Protein AF-A0A948YIP6-F1 (afdb_monomer)

Solvent-accessible surface area (backbone atoms only — not comparable to full-atom values): 5430 Å² total; per-residue (Å²): 142,80,77,93,79,86,89,81,67,94,61,73,88,58,51,73,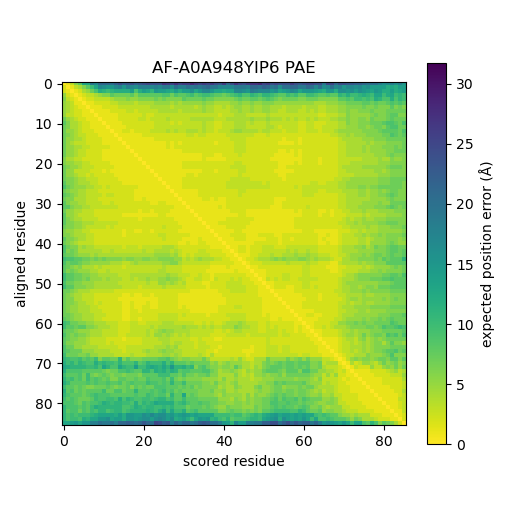64,58,51,48,54,50,32,63,76,67,69,55,89,74,69,72,57,32,60,60,4,27,62,31,88,68,58,76,96,45,39,38,68,69,46,87,50,30,40,88,76,48,68,72,87,86,48,67,59,61,68,22,36,47,57,75,59,50,55,54,52,50,53,40,45,78,73,62,77,105

Radius of gyration: 15.42 Å; Cα contacts (8 Å, |Δi|>4): 73; chains: 1; bounding box: 37×25×35 Å

Secondary structure (DSSP, 8-state):
---------TTTT--HHHHHHHHHHTT----GGGTTT--S---GGGB----SS-GGGS-TTTS-GGGGB-HHHHHHHHHHHHTT--

Sequence (86 aa):
NNPDHTRIHPILHFKERDIWDTIHKNNIPFCSLYYIGYRSLGAKGSTFKNSDIPAWEQDLENTSERAGRSQGKEEIMEQLRSLGYM

Mean predicted aligned error: 4.53 Å

Foldseek 3Di:
DDDDDDDDDPCPVPQPLNVVVVCVVVVPDDDPVQQQAFQDDDDPVFFAGDDRGGNNPDPRPPDDSCPRGNVVVVVVVVVCVVVPVD

pLDDT: mean 92.55, std 7.64, range [54.59, 98.62]

Structure (mmCIF, N/CA/C/O backbone):
data_AF-A0A948YIP6-F1
#
_entry.id   AF-A0A948YIP6-F1
#
loop_
_atom_site.group_PDB
_atom_site.id
_atom_site.type_symbol
_atom_site.label_atom_id
_atom_site.label_alt_id
_atom_site.label_comp_id
_atom_site.label_asym_id
_atom_site.label_entity_id
_atom_site.label_seq_id
_atom_site.pdbx_PDB_ins_code
_atom_site.Cartn_x
_atom_site.Cartn_y
_atom_site.Cartn_z
_atom_site.occupancy
_atom_site.B_iso_or_equiv
_atom_site.auth_seq_id
_atom_site.auth_comp_id
_atom_site.auth_asym_id
_atom_site.auth_ato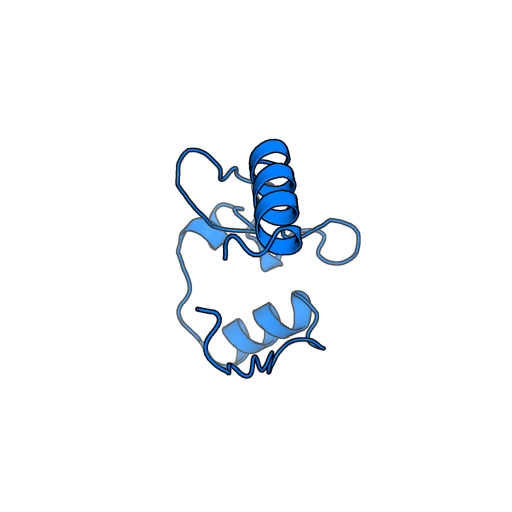m_id
_atom_site.pdbx_PDB_model_num
ATOM 1 N N . ASN A 1 1 ? 24.828 -9.936 -21.208 1.00 54.59 1 ASN A N 1
ATOM 2 C CA . ASN A 1 1 ? 24.024 -10.999 -20.571 1.00 54.59 1 ASN A CA 1
ATOM 3 C C . ASN A 1 1 ? 22.743 -10.404 -20.018 1.00 54.59 1 ASN A C 1
ATOM 5 O O . ASN A 1 1 ? 22.750 -9.943 -18.890 1.00 54.59 1 ASN A O 1
ATOM 9 N N . ASN A 1 2 ? 21.682 -10.368 -20.824 1.00 69.75 2 ASN A N 1
ATOM 10 C CA . ASN A 1 2 ? 20.327 -10.021 -20.393 1.00 69.75 2 ASN A CA 1
ATOM 11 C C . ASN A 1 2 ? 19.440 -11.201 -20.816 1.00 69.75 2 ASN A C 1
ATOM 13 O O . ASN A 1 2 ? 19.077 -11.261 -21.990 1.00 69.75 2 ASN A O 1
ATOM 17 N N . PRO A 1 3 ? 19.259 -12.221 -19.960 1.00 84.56 3 PRO A N 1
ATOM 18 C CA . PRO A 1 3 ? 18.477 -13.392 -20.330 1.00 84.56 3 PRO A CA 1
ATOM 19 C C . PRO A 1 3 ? 17.028 -12.984 -20.611 1.00 84.56 3 PRO A C 1
ATOM 21 O O . PRO A 1 3 ? 16.497 -12.080 -19.960 1.00 84.56 3 PRO A O 1
ATOM 24 N N . ASP A 1 4 ? 16.393 -13.664 -21.565 1.00 90.12 4 ASP A N 1
ATOM 25 C CA . ASP A 1 4 ? 14.979 -13.444 -21.852 1.00 90.12 4 ASP A CA 1
ATOM 26 C C . ASP A 1 4 ? 14.158 -13.668 -20.581 1.00 90.12 4 ASP A C 1
ATOM 28 O O . ASP A 1 4 ? 14.252 -14.708 -19.924 1.00 90.12 4 ASP A O 1
ATOM 32 N N . HIS A 1 5 ? 13.357 -12.668 -20.224 1.00 85.81 5 HIS A N 1
ATOM 33 C CA . HIS A 1 5 ? 12.477 -12.738 -19.072 1.00 85.81 5 HIS A CA 1
ATOM 34 C C . HIS A 1 5 ? 11.132 -12.089 -19.394 1.00 85.81 5 HIS A C 1
ATOM 36 O O . HIS A 1 5 ? 11.040 -11.085 -20.099 1.00 85.81 5 HIS A O 1
ATOM 42 N N . THR A 1 6 ? 10.064 -12.663 -18.848 1.00 92.56 6 THR A N 1
ATOM 43 C CA . THR A 1 6 ? 8.705 -12.129 -18.958 1.00 92.56 6 THR A CA 1
ATOM 44 C C . THR A 1 6 ? 8.216 -11.746 -17.570 1.00 92.56 6 THR A C 1
ATOM 46 O O . THR A 1 6 ? 8.256 -12.559 -16.649 1.00 92.56 6 THR A O 1
ATOM 49 N N . ARG A 1 7 ? 7.748 -10.502 -17.410 1.00 91.50 7 ARG A N 1
ATOM 50 C CA . ARG A 1 7 ? 7.122 -10.022 -16.170 1.00 91.50 7 ARG A CA 1
ATOM 51 C C . ARG A 1 7 ? 5.616 -9.956 -16.346 1.00 91.50 7 ARG A C 1
ATOM 53 O O . ARG A 1 7 ? 5.130 -9.362 -17.304 1.00 91.50 7 ARG A O 1
ATOM 60 N N . ILE A 1 8 ? 4.893 -10.530 -15.394 1.00 94.50 8 ILE A N 1
ATOM 61 C CA . ILE A 1 8 ? 3.435 -10.467 -15.315 1.00 94.50 8 ILE A CA 1
ATOM 62 C C . ILE A 1 8 ? 3.090 -9.770 -14.002 1.00 94.50 8 ILE A C 1
ATOM 64 O O . ILE A 1 8 ? 3.668 -10.092 -12.966 1.00 94.50 8 ILE A O 1
ATOM 68 N N . HIS A 1 9 ? 2.151 -8.828 -14.047 1.00 96.00 9 HIS A N 1
ATOM 69 C CA . HIS A 1 9 ? 1.668 -8.088 -12.881 1.00 96.00 9 HIS A CA 1
ATOM 70 C C . HIS A 1 9 ? 0.173 -8.398 -12.677 1.00 96.00 9 HIS A C 1
ATOM 72 O O . HIS A 1 9 ? -0.670 -7.650 -13.170 1.00 96.00 9 HIS A O 1
ATOM 78 N N . PRO A 1 10 ? -0.188 -9.501 -11.988 1.00 96.38 10 PRO A N 1
ATOM 79 C CA . PRO A 1 10 ? -1.571 -9.993 -11.932 1.00 96.38 10 PRO A CA 1
ATOM 80 C C . PRO A 1 10 ? -2.564 -9.021 -11.289 1.00 96.38 10 PRO A C 1
ATOM 82 O O . PRO A 1 10 ? -3.754 -9.069 -11.577 1.00 96.38 10 PRO A O 1
ATOM 85 N N . ILE A 1 11 ? -2.065 -8.139 -10.423 1.00 95.75 11 ILE A N 1
ATOM 86 C CA . ILE A 1 11 ? -2.862 -7.172 -9.664 1.00 95.75 11 ILE A CA 1
ATOM 87 C C . ILE A 1 11 ? -2.670 -5.732 -10.158 1.00 95.75 11 ILE A C 1
ATOM 89 O O . ILE A 1 11 ? -2.994 -4.795 -9.443 1.00 95.75 11 ILE A O 1
ATOM 93 N N . LEU A 1 12 ? -2.138 -5.529 -11.371 1.00 95.56 12 LEU A N 1
ATOM 94 C CA . LEU A 1 12 ? -1.821 -4.189 -11.890 1.00 95.56 12 LEU A CA 1
ATOM 95 C C . LEU A 1 12 ? -3.030 -3.240 -11.919 1.00 95.56 12 LEU A C 1
ATOM 97 O O . LEU A 1 12 ? -2.873 -2.036 -11.761 1.00 95.56 12 LEU A O 1
ATOM 101 N N . HIS A 1 13 ? -4.226 -3.784 -12.138 1.00 95.94 13 HIS A N 1
ATOM 102 C CA . HIS A 1 13 ? -5.467 -3.010 -12.226 1.00 95.94 13 HIS A CA 1
ATOM 103 C C . HIS A 1 13 ? -6.170 -2.812 -10.880 1.00 95.94 13 HIS A C 1
ATOM 105 O O . HIS A 1 13 ? -7.198 -2.143 -10.833 1.00 95.94 13 HIS A O 1
ATOM 111 N N . PHE A 1 14 ? -5.652 -3.409 -9.806 1.00 96.25 14 PHE A N 1
ATOM 112 C CA . PHE A 1 14 ? -6.254 -3.320 -8.484 1.00 96.25 14 PHE A CA 1
ATOM 113 C C . PHE A 1 14 ? -5.870 -1.978 -7.869 1.00 96.25 14 PHE A C 1
ATOM 115 O O . PHE A 1 14 ? -4.702 -1.580 -7.891 1.00 96.25 14 PHE A O 1
ATOM 122 N N . LYS A 1 15 ? -6.845 -1.294 -7.280 1.00 96.12 15 LYS A N 1
ATOM 123 C CA . LYS A 1 15 ? -6.577 -0.194 -6.360 1.00 96.12 15 LYS A CA 1
ATOM 124 C C . LYS A 1 15 ? -6.124 -0.756 -5.019 1.00 96.12 15 LYS A C 1
ATOM 126 O O . LYS A 1 15 ? -6.432 -1.891 -4.663 1.00 96.12 15 LYS A O 1
ATOM 131 N N . GLU A 1 16 ? -5.462 0.072 -4.217 1.00 96.88 16 GLU A N 1
ATOM 132 C CA . GLU A 1 16 ? -5.078 -0.317 -2.856 1.00 96.88 16 GLU A CA 1
ATOM 133 C C . GLU A 1 16 ? -6.293 -0.724 -2.006 1.00 96.88 16 GLU A C 1
ATOM 135 O O . GLU A 1 16 ? -6.222 -1.675 -1.230 1.00 96.88 16 GLU A O 1
ATOM 140 N N . ARG A 1 17 ? -7.438 -0.063 -2.213 1.00 97.25 17 ARG A N 1
ATOM 141 C CA . ARG A 1 17 ? -8.703 -0.430 -1.570 1.00 97.25 17 ARG A CA 1
ATOM 142 C C . ARG A 1 17 ? -9.137 -1.860 -1.900 1.00 97.25 17 ARG A C 1
ATOM 144 O O . ARG A 1 17 ? -9.470 -2.605 -0.986 1.00 97.25 17 ARG A O 1
ATOM 151 N N . ASP A 1 18 ? -9.036 -2.271 -3.166 1.00 97.81 18 ASP A N 1
ATOM 152 C CA . ASP A 1 18 ? -9.391 -3.632 -3.596 1.00 97.81 18 ASP A CA 1
ATOM 153 C C . ASP A 1 18 ? -8.516 -4.689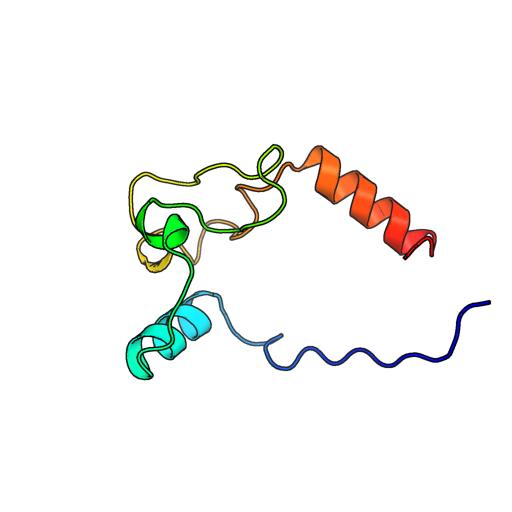 -2.899 1.00 97.81 18 ASP A C 1
ATOM 155 O O . ASP A 1 18 ? -8.983 -5.784 -2.568 1.00 97.81 18 ASP A O 1
ATOM 159 N N . ILE A 1 19 ? -7.243 -4.359 -2.648 1.00 97.56 19 ILE A N 1
ATOM 160 C CA . ILE A 1 19 ? -6.304 -5.224 -1.925 1.00 97.56 19 ILE A CA 1
ATOM 161 C C . ILE A 1 19 ? -6.738 -5.393 -0.467 1.00 97.56 19 ILE A C 1
ATOM 163 O O . ILE A 1 19 ? -6.867 -6.529 -0.007 1.00 97.56 19 ILE A O 1
ATOM 167 N N . TRP A 1 20 ? -7.005 -4.296 0.249 1.00 98.12 20 TRP A N 1
ATOM 168 C CA . TRP A 1 20 ? -7.433 -4.358 1.651 1.00 98.12 20 TRP A CA 1
ATOM 169 C C . TRP A 1 20 ? -8.788 -5.049 1.820 1.00 98.12 20 TRP A C 1
ATOM 171 O O . TRP A 1 20 ? -8.915 -5.934 2.670 1.00 98.12 20 TRP A O 1
ATOM 181 N N . ASP A 1 21 ? -9.761 -4.744 0.961 1.00 98.19 21 ASP A N 1
ATOM 182 C CA . ASP A 1 21 ? -11.069 -5.404 0.966 1.00 98.19 21 ASP A CA 1
ATOM 183 C C . ASP A 1 21 ? -10.923 -6.919 0.757 1.00 98.19 21 ASP A C 1
ATOM 185 O O . ASP A 1 21 ? -11.552 -7.719 1.456 1.00 98.19 21 ASP A O 1
ATOM 189 N N . THR A 1 22 ? -10.040 -7.338 -0.157 1.00 98.25 22 THR A N 1
ATOM 190 C CA . THR A 1 22 ? -9.751 -8.758 -0.412 1.00 98.25 22 THR A CA 1
ATOM 191 C C . THR A 1 22 ? -9.085 -9.430 0.787 1.00 98.25 22 THR A C 1
ATOM 193 O O . THR A 1 22 ? -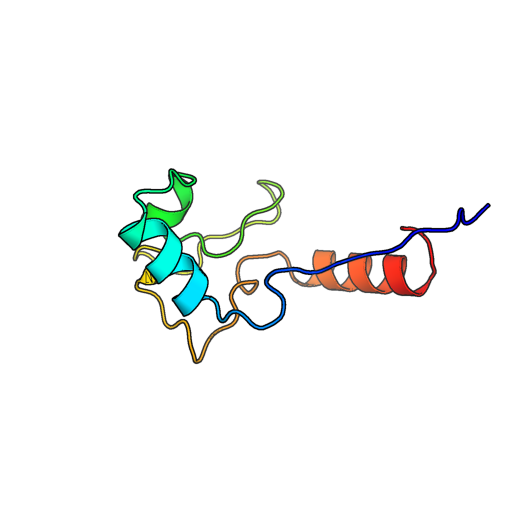9.478 -10.542 1.154 1.00 98.25 22 THR A O 1
ATOM 196 N N . ILE A 1 23 ? -8.099 -8.771 1.404 1.00 98.44 23 ILE A N 1
ATOM 197 C CA . ILE A 1 23 ? -7.394 -9.267 2.591 1.00 98.44 23 ILE A CA 1
ATOM 198 C C . ILE A 1 23 ? -8.383 -9.508 3.732 1.00 98.44 23 ILE A C 1
ATOM 200 O O . ILE A 1 23 ? -8.415 -10.609 4.285 1.00 98.44 23 ILE A O 1
ATOM 204 N N . HIS A 1 24 ? -9.229 -8.524 4.046 1.00 98.31 24 HIS A N 1
ATOM 205 C CA . HIS A 1 24 ? -10.202 -8.637 5.129 1.00 98.31 24 HIS A CA 1
ATOM 206 C C . HIS A 1 24 ? -11.289 -9.667 4.822 1.00 98.31 24 HIS A C 1
ATOM 208 O O . HIS A 1 24 ? -11.563 -10.529 5.655 1.00 98.31 24 HIS A O 1
ATOM 214 N N . LYS A 1 25 ? -11.860 -9.646 3.610 1.00 98.62 25 LYS A N 1
ATOM 215 C CA . LYS A 1 25 ? -12.915 -10.587 3.204 1.00 98.62 25 LYS A CA 1
ATOM 216 C C . LYS A 1 25 ? -12.472 -12.048 3.296 1.00 98.62 25 LYS A C 1
ATOM 218 O O . LYS A 1 25 ? -13.281 -12.908 3.632 1.00 98.62 25 LYS A O 1
ATOM 223 N N . ASN A 1 26 ? -11.207 -12.330 2.988 1.00 98.56 26 ASN A N 1
ATOM 224 C CA . ASN A 1 26 ? -10.666 -13.689 2.976 1.00 98.56 26 ASN A CA 1
ATOM 225 C C . ASN A 1 26 ? -9.834 -14.025 4.223 1.00 98.56 26 ASN A C 1
ATOM 227 O O . ASN A 1 26 ? -9.240 -15.099 4.273 1.00 98.56 26 ASN A O 1
ATOM 231 N N . ASN A 1 27 ? -9.794 -13.140 5.226 1.00 98.12 27 ASN A N 1
ATOM 232 C CA . ASN A 1 27 ? -8.988 -13.297 6.441 1.00 98.12 27 ASN A CA 1
ATOM 233 C C . ASN A 1 27 ? -7.512 -13.627 6.144 1.00 98.12 27 ASN A C 1
ATOM 235 O O . ASN A 1 27 ? -6.909 -14.492 6.782 1.00 98.12 27 ASN A O 1
ATOM 239 N N . ILE A 1 28 ? -6.932 -12.958 5.144 1.00 98.38 28 ILE A N 1
ATOM 240 C CA . ILE A 1 28 ? -5.536 -13.169 4.756 1.00 98.38 28 ILE A CA 1
ATOM 241 C C . ILE A 1 28 ? -4.638 -12.553 5.840 1.00 98.38 28 ILE A C 1
ATOM 243 O O . ILE A 1 28 ? -4.817 -11.381 6.173 1.00 98.38 28 ILE A O 1
ATOM 247 N N . PRO A 1 29 ? -3.663 -13.289 6.399 1.00 98.38 29 PRO A N 1
ATOM 248 C CA . PRO A 1 29 ? -2.734 -12.721 7.366 1.00 98.38 29 PRO A CA 1
ATOM 249 C C . PRO A 1 29 ? -1.811 -11.693 6.699 1.00 98.38 29 PRO A C 1
ATOM 251 O O . PRO A 1 29 ? -1.303 -11.911 5.599 1.00 98.38 29 PRO A O 1
ATOM 254 N N . PHE A 1 30 ? -1.547 -10.586 7.391 1.00 98.12 30 PHE A N 1
ATOM 255 C CA . PHE A 1 30 ? -0.661 -9.518 6.925 1.00 98.12 30 PHE A CA 1
ATOM 256 C C . PHE A 1 30 ? 0.255 -9.011 8.048 1.00 98.12 30 PHE A C 1
ATOM 258 O O . PHE A 1 30 ? 0.100 -9.359 9.219 1.00 98.12 30 PHE A O 1
ATOM 265 N N . CYS A 1 31 ? 1.260 -8.209 7.688 1.00 98.06 31 CYS A N 1
ATOM 266 C CA . CYS A 1 31 ? 2.266 -7.718 8.630 1.00 98.06 31 CYS A CA 1
ATOM 267 C C . CYS A 1 31 ? 1.655 -6.800 9.702 1.00 98.06 31 CYS A C 1
ATOM 269 O O . CYS A 1 31 ? 0.912 -5.871 9.390 1.00 98.06 31 CYS A O 1
ATOM 271 N N . SER A 1 32 ? 2.046 -6.983 10.965 1.00 98.19 32 SER A N 1
ATOM 272 C CA . SER A 1 32 ? 1.521 -6.188 12.082 1.00 98.19 32 SER A CA 1
ATOM 273 C C . SER A 1 32 ? 1.815 -4.685 11.976 1.00 98.19 32 SER A C 1
ATOM 275 O O . SER A 1 32 ? 1.095 -3.874 12.553 1.00 98.19 32 SER A O 1
ATOM 277 N N . LEU A 1 33 ? 2.832 -4.291 11.202 1.00 98.19 33 LEU A N 1
ATOM 278 C CA . LEU A 1 33 ? 3.184 -2.887 10.985 1.00 98.19 33 LEU A CA 1
ATOM 279 C C . LEU A 1 33 ? 2.063 -2.080 10.310 1.00 98.19 33 LEU A C 1
ATOM 281 O O . LEU A 1 33 ? 1.957 -0.878 10.549 1.00 98.19 33 LEU A O 1
ATOM 285 N N . TYR A 1 34 ? 1.197 -2.730 9.527 1.00 98.19 34 TYR A N 1
ATOM 286 C CA . TYR A 1 34 ? 0.063 -2.065 8.886 1.00 98.19 34 TYR A CA 1
ATOM 287 C C . TYR A 1 34 ? -0.990 -1.584 9.896 1.00 98.19 34 TYR A C 1
ATOM 289 O O . TYR A 1 34 ? -1.611 -0.551 9.668 1.00 98.19 34 TYR A O 1
ATOM 297 N N . TYR A 1 35 ? -1.139 -2.252 11.049 1.00 98.25 35 TYR A N 1
ATOM 298 C CA . TYR A 1 35 ? -2.019 -1.776 12.130 1.00 98.25 35 TYR A CA 1
ATOM 299 C C . TYR A 1 35 ? -1.534 -0.463 12.734 1.00 98.25 35 TYR A C 1
ATOM 301 O O . TYR A 1 35 ? -2.333 0.365 13.153 1.00 98.25 35 TYR A O 1
ATOM 309 N N . ILE A 1 36 ? -0.218 -0.271 12.783 1.00 97.81 36 ILE A N 1
ATOM 310 C CA . ILE A 1 36 ? 0.398 0.922 13.365 1.00 97.81 36 ILE A CA 1
ATOM 311 C C . ILE A 1 36 ? 0.754 1.948 12.288 1.00 97.81 36 ILE A C 1
ATOM 313 O O . ILE A 1 36 ? 1.675 2.732 12.484 1.00 97.81 36 ILE A O 1
ATOM 317 N N . GLY A 1 37 ? 0.051 1.921 11.155 1.00 97.12 37 GLY A N 1
ATOM 318 C CA . GLY A 1 37 ? 0.009 2.996 10.168 1.00 97.12 37 GLY A CA 1
ATOM 319 C C . GLY A 1 37 ? 1.197 3.128 9.220 1.00 97.12 37 GLY A C 1
ATOM 320 O O . GLY A 1 37 ? 1.339 4.147 8.535 1.00 97.12 37 GLY A O 1
ATOM 321 N N . TYR A 1 38 ? 2.033 2.095 9.117 1.00 97.88 38 TYR A N 1
ATOM 322 C CA . TYR A 1 38 ? 2.858 1.929 7.920 1.00 97.88 38 TYR A CA 1
ATOM 323 C C . TYR A 1 38 ? 1.964 1.556 6.747 1.00 97.88 38 TYR A C 1
ATOM 325 O O . TYR A 1 38 ? 1.117 0.686 6.907 1.00 97.88 38 TYR A O 1
ATOM 333 N N . ARG A 1 39 ? 2.172 2.172 5.581 1.00 96.50 39 ARG A N 1
ATOM 334 C CA . ARG A 1 39 ? 1.374 1.884 4.382 1.00 96.50 39 ARG A CA 1
ATOM 335 C C . ARG A 1 39 ? 2.157 1.161 3.287 1.00 96.50 39 ARG A C 1
ATOM 337 O O . ARG A 1 39 ? 1.616 0.253 2.675 1.00 96.50 39 ARG A O 1
ATOM 344 N N . SER A 1 40 ? 3.456 1.453 3.160 1.00 96.50 40 SER A N 1
ATOM 345 C CA . SER A 1 40 ? 4.381 0.766 2.247 1.00 96.50 40 SER A CA 1
ATOM 346 C C . SER A 1 40 ? 5.635 0.301 2.965 1.00 96.50 40 SER A C 1
ATOM 348 O O . SER A 1 40 ? 6.289 1.095 3.641 1.00 96.50 40 SER A O 1
ATOM 350 N N . LEU A 1 41 ? 6.001 -0.974 2.817 1.00 95.75 41 LEU A N 1
ATOM 351 C CA . LEU A 1 41 ? 7.116 -1.581 3.546 1.00 95.75 41 LEU A CA 1
ATOM 352 C C . LEU A 1 41 ? 8.322 -1.855 2.643 1.00 95.75 41 LEU A C 1
ATOM 354 O O . LEU A 1 41 ? 8.204 -2.337 1.521 1.00 95.75 41 LEU A O 1
ATOM 358 N N . GLY A 1 42 ? 9.516 -1.587 3.166 1.00 92.56 42 GLY A N 1
ATOM 359 C CA . GLY A 1 42 ? 10.779 -2.039 2.587 1.00 92.56 42 GLY A CA 1
ATOM 360 C C . GLY A 1 42 ? 11.844 -2.173 3.670 1.00 92.56 42 GLY A C 1
ATOM 361 O O . GLY A 1 42 ? 11.566 -2.627 4.776 1.00 92.56 42 GLY A O 1
ATOM 362 N N . ALA A 1 43 ? 13.084 -1.767 3.387 1.00 92.69 43 ALA A N 1
ATOM 363 C CA . ALA A 1 43 ? 14.149 -1.849 4.387 1.00 92.69 43 ALA A CA 1
ATOM 364 C C . ALA A 1 43 ? 13.882 -0.905 5.576 1.00 92.69 43 ALA A C 1
ATOM 366 O O . ALA A 1 43 ? 13.497 0.252 5.367 1.00 92.69 43 ALA 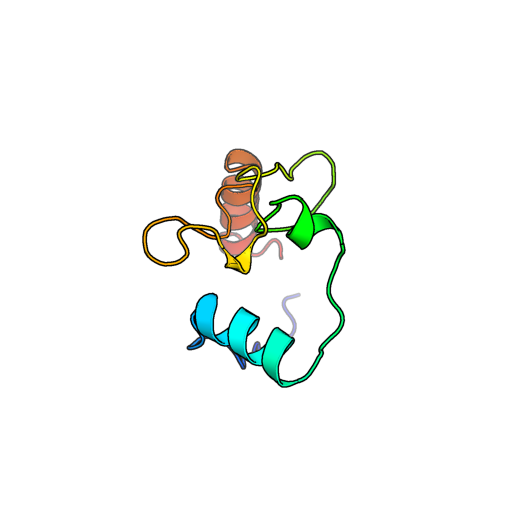A O 1
ATOM 367 N N . LYS A 1 44 ? 14.162 -1.377 6.800 1.00 92.06 44 LYS A N 1
ATOM 368 C CA . LYS A 1 44 ? 13.896 -0.686 8.079 1.00 92.06 44 LYS A CA 1
ATOM 369 C C . LYS A 1 44 ? 14.369 0.773 8.108 1.00 92.06 44 LYS A C 1
ATOM 371 O O . LYS A 1 44 ? 13.611 1.642 8.501 1.00 92.06 44 LYS A O 1
ATOM 376 N N . GLY A 1 45 ? 15.591 1.057 7.651 1.00 91.38 45 GLY A N 1
ATOM 377 C CA . GLY A 1 45 ? 16.152 2.420 7.647 1.00 91.38 45 GLY A CA 1
ATOM 378 C C . GLY A 1 45 ? 15.617 3.348 6.548 1.00 91.38 45 GLY A C 1
ATOM 379 O O . GLY A 1 45 ? 16.094 4.464 6.410 1.00 91.38 45 GLY A O 1
ATOM 380 N N . SER A 1 46 ? 14.677 2.881 5.723 1.00 91.12 46 SER A N 1
ATOM 381 C CA . SER A 1 46 ? 14.144 3.621 4.567 1.00 91.12 46 SER A CA 1
ATOM 382 C C . SER A 1 46 ? 12.623 3.505 4.444 1.00 91.12 46 SER A C 1
ATOM 384 O O . SER A 1 46 ? 12.081 3.593 3.340 1.00 91.12 46 SER A O 1
ATOM 386 N N . THR A 1 47 ? 11.965 3.204 5.560 1.00 94.94 47 THR A N 1
ATOM 387 C CA . THR A 1 47 ? 10.528 2.968 5.655 1.00 94.94 47 THR A CA 1
ATOM 388 C C . THR A 1 47 ? 10.016 3.716 6.873 1.00 94.94 47 THR A C 1
ATOM 390 O O . THR A 1 47 ? 10.519 3.505 7.975 1.00 94.94 47 THR A O 1
ATOM 393 N N . PHE A 1 48 ? 9.026 4.571 6.669 1.00 94.62 48 PHE A N 1
ATOM 394 C CA . PHE A 1 48 ? 8.473 5.448 7.687 1.00 94.62 48 PHE A CA 1
ATOM 395 C C . PHE A 1 48 ? 6.959 5.268 7.768 1.00 94.62 48 PHE A C 1
ATOM 397 O O . PHE A 1 48 ? 6.305 4.906 6.790 1.00 94.62 48 PHE A O 1
ATOM 404 N N . LYS A 1 49 ? 6.422 5.502 8.964 1.00 94.94 49 LYS A N 1
ATOM 405 C CA . LYS A 1 49 ? 4.987 5.481 9.240 1.00 94.94 49 LYS A CA 1
ATOM 406 C C . LYS A 1 49 ? 4.313 6.667 8.542 1.00 94.94 49 LYS A C 1
ATOM 408 O O . LYS A 1 49 ? 4.854 7.770 8.557 1.00 94.94 49 LYS A O 1
ATOM 413 N N . ASN A 1 50 ? 3.146 6.435 7.946 1.00 93.75 50 ASN A N 1
ATOM 414 C CA . ASN A 1 50 ? 2.410 7.444 7.179 1.00 93.75 50 ASN A CA 1
ATOM 415 C C . ASN A 1 50 ? 1.385 8.206 8.025 1.00 93.75 50 ASN A C 1
ATOM 417 O O . ASN A 1 50 ? 1.113 9.372 7.761 1.00 93.75 50 ASN A O 1
ATOM 421 N N . SER A 1 51 ? 0.800 7.542 9.018 1.00 95.69 51 SER A N 1
ATOM 422 C CA . SER A 1 51 ? -0.253 8.078 9.885 1.00 95.69 51 SER A CA 1
ATOM 423 C C . SER A 1 51 ? -0.355 7.235 11.151 1.00 95.69 51 SER A C 1
ATOM 425 O O . SER A 1 51 ? 0.167 6.128 11.161 1.00 95.69 51 SER A O 1
ATOM 427 N N . ASP A 1 52 ? -1.035 7.708 12.197 1.00 96.69 52 ASP A N 1
ATOM 428 C CA . ASP A 1 52 ? -1.281 6.958 13.436 1.00 96.69 52 ASP A CA 1
ATOM 429 C C . ASP A 1 52 ? -2.423 5.940 13.374 1.00 96.69 52 ASP A C 1
ATOM 431 O O . ASP A 1 52 ? -2.553 5.130 14.291 1.00 96.69 52 ASP A O 1
ATOM 435 N N . ILE A 1 53 ? -3.180 5.924 12.279 1.00 98.25 53 ILE A N 1
ATOM 436 C CA . ILE A 1 53 ? -4.260 4.961 12.037 1.00 98.25 53 ILE A CA 1
ATOM 437 C C . ILE A 1 53 ? -3.800 3.803 11.134 1.00 98.25 53 ILE A C 1
ATOM 439 O O . ILE A 1 53 ? -2.850 3.979 10.355 1.00 98.25 53 ILE A O 1
ATOM 443 N N . PRO A 1 54 ? -4.466 2.633 11.198 1.00 98.19 54 PRO A N 1
ATOM 444 C CA . PRO A 1 54 ? -4.162 1.491 10.343 1.00 98.19 54 PRO A CA 1
ATOM 445 C C . PRO A 1 54 ? -4.147 1.829 8.850 1.00 98.19 54 PRO A C 1
ATOM 447 O O . PRO A 1 54 ? -4.881 2.701 8.395 1.00 98.19 54 PRO A O 1
ATOM 450 N N . ALA A 1 55 ? -3.332 1.111 8.075 1.00 97.81 55 ALA A N 1
ATOM 451 C CA . ALA A 1 55 ? -3.095 1.385 6.657 1.00 97.81 55 ALA A CA 1
ATOM 452 C C . ALA A 1 55 ? -4.384 1.503 5.822 1.00 97.81 55 ALA A C 1
ATOM 454 O O . ALA A 1 55 ? -4.521 2.461 5.068 1.00 97.81 55 ALA A O 1
ATOM 455 N N . TRP A 1 56 ? -5.342 0.587 6.002 1.00 97.81 56 TRP A N 1
ATOM 456 C CA . TRP A 1 56 ? -6.616 0.565 5.265 1.00 97.81 56 TRP A CA 1
ATOM 457 C C . TRP A 1 56 ? -7.596 1.680 5.658 1.00 97.81 56 TRP A C 1
ATOM 459 O O . TRP A 1 56 ? -8.570 1.911 4.944 1.00 97.81 56 TRP A O 1
ATOM 469 N N . GLU A 1 57 ? -7.360 2.370 6.776 1.00 97.94 57 GLU A N 1
ATOM 470 C CA . GLU A 1 57 ? -8.184 3.496 7.244 1.00 97.94 57 GLU A CA 1
ATOM 471 C C . GLU A 1 57 ? -7.626 4.853 6.797 1.00 97.94 57 GLU A C 1
ATOM 473 O O . GLU A 1 57 ? -8.279 5.882 6.967 1.00 97.94 57 GLU A O 1
ATOM 478 N N . GLN A 1 58 ? -6.420 4.875 6.221 1.00 97.12 58 GLN A N 1
ATOM 479 C CA . GLN A 1 58 ? -5.806 6.089 5.685 1.00 97.12 58 GLN A CA 1
ATOM 480 C C . GLN A 1 58 ? -6.526 6.575 4.420 1.00 97.12 58 GLN A C 1
ATOM 482 O O . GLN A 1 58 ? -7.345 5.874 3.823 1.00 97.12 58 GLN A O 1
ATOM 487 N N . ASP A 1 59 ? -6.201 7.792 3.977 1.00 96.62 59 ASP A N 1
ATOM 488 C CA . ASP A 1 59 ? -6.735 8.337 2.729 1.00 96.62 59 ASP A CA 1
ATOM 489 C C . ASP A 1 59 ? -6.124 7.624 1.512 1.00 96.62 59 ASP A C 1
ATOM 491 O O . ASP A 1 59 ? -5.097 8.040 0.964 1.00 96.62 59 ASP A O 1
ATOM 495 N N . LEU A 1 60 ? -6.756 6.521 1.109 1.00 96.38 60 LEU A N 1
ATOM 496 C CA . LEU A 1 60 ? -6.261 5.674 0.027 1.00 96.38 60 LEU A CA 1
ATOM 497 C C . LEU A 1 60 ? -6.376 6.308 -1.363 1.00 96.38 60 LEU A C 1
ATOM 499 O O . LEU A 1 60 ? -5.642 5.918 -2.267 1.00 96.38 60 LEU A O 1
ATOM 503 N N . GLU A 1 61 ? -7.288 7.263 -1.544 1.00 93.19 61 GLU A N 1
ATOM 504 C CA . GLU A 1 61 ? -7.621 7.791 -2.871 1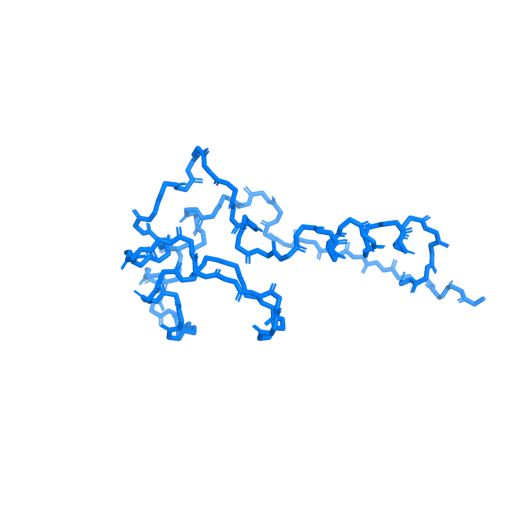.00 93.19 61 GLU A CA 1
ATOM 505 C C . GLU A 1 61 ? -6.825 9.058 -3.199 1.00 93.19 61 GLU A C 1
ATOM 507 O O . GLU A 1 61 ? -6.490 9.278 -4.361 1.00 93.19 61 GLU A O 1
ATOM 512 N N . ASN A 1 62 ? -6.491 9.877 -2.192 1.00 94.19 62 ASN A N 1
ATOM 513 C CA . ASN A 1 62 ? -5.823 11.164 -2.421 1.00 94.19 62 ASN A CA 1
ATOM 514 C C . ASN A 1 62 ? -4.350 11.186 -1.993 1.00 94.19 62 ASN A C 1
ATOM 516 O O . ASN A 1 62 ? -3.672 12.196 -2.182 1.00 94.19 62 ASN A O 1
ATOM 520 N N . THR A 1 63 ? -3.824 10.095 -1.426 1.00 93.44 63 THR A N 1
ATOM 521 C CA . THR A 1 63 ? -2.406 9.999 -1.053 1.00 93.44 63 THR A CA 1
ATOM 522 C C . THR A 1 63 ? -1.761 8.724 -1.589 1.00 93.44 63 THR A C 1
ATOM 524 O O . THR A 1 63 ? -2.405 7.685 -1.728 1.00 93.44 63 THR A O 1
ATOM 527 N N . SER A 1 64 ? -0.466 8.809 -1.904 1.00 92.69 64 SER A N 1
ATOM 528 C CA . SER A 1 64 ? 0.303 7.698 -2.473 1.00 92.69 64 SER A CA 1
ATOM 529 C C . SER A 1 64 ? 0.675 6.660 -1.413 1.00 92.69 64 SER A C 1
ATOM 531 O O . SER A 1 64 ? 1.248 7.008 -0.379 1.00 92.69 64 SER A O 1
ATOM 533 N N . GLU A 1 65 ? 0.441 5.380 -1.715 1.00 93.19 65 GLU A N 1
ATOM 534 C CA . GLU A 1 65 ? 0.848 4.225 -0.897 1.00 93.19 65 GLU A CA 1
ATOM 535 C C . GLU A 1 65 ? 2.330 4.312 -0.494 1.00 93.19 65 GLU A C 1
ATOM 537 O O . GLU A 1 65 ? 2.678 4.220 0.686 1.00 93.19 65 GLU A O 1
ATOM 542 N N . ARG A 1 66 ? 3.210 4.615 -1.461 1.00 93.75 66 ARG A N 1
ATOM 543 C CA . ARG A 1 66 ? 4.676 4.641 -1.296 1.00 93.75 66 ARG A CA 1
ATOM 544 C C . ARG A 1 66 ? 5.225 5.911 -0.652 1.00 93.75 66 ARG A C 1
ATOM 546 O O . ARG A 1 66 ? 6.444 6.059 -0.569 1.00 93.75 66 ARG A O 1
ATOM 553 N N . ALA A 1 67 ? 4.380 6.817 -0.161 1.00 91.56 67 ALA A N 1
ATOM 554 C CA . ALA A 1 67 ? 4.835 8.068 0.452 1.00 91.56 67 ALA A CA 1
ATOM 555 C C . ALA A 1 67 ? 5.739 7.842 1.683 1.00 91.56 67 ALA A C 1
ATOM 557 O O . ALA A 1 67 ? 6.606 8.661 1.972 1.00 91.56 67 ALA A O 1
ATOM 558 N N . GLY A 1 68 ? 5.585 6.704 2.374 1.00 90.81 68 GLY A N 1
ATOM 559 C CA . GLY A 1 68 ? 6.412 6.331 3.530 1.00 90.81 68 GLY A CA 1
ATOM 560 C C . GLY A 1 68 ? 7.789 5.768 3.159 1.00 90.81 68 GLY A C 1
ATOM 561 O O . GLY A 1 68 ? 8.604 5.483 4.039 1.00 90.81 68 GLY A O 1
ATOM 562 N N . ARG A 1 69 ? 8.083 5.576 1.866 1.00 93.00 69 ARG A N 1
ATOM 563 C CA . ARG A 1 69 ? 9.402 5.136 1.400 1.00 93.00 69 ARG A CA 1
ATOM 564 C C . ARG A 1 69 ? 10.335 6.326 1.211 1.00 93.00 69 ARG A C 1
ATOM 566 O O . ARG A 1 69 ? 9.916 7.418 0.842 1.00 93.00 69 ARG A O 1
ATOM 573 N N . SER A 1 70 ? 11.627 6.108 1.459 1.00 89.56 70 SER A N 1
ATOM 574 C CA . SER A 1 70 ? 12.655 7.120 1.182 1.00 89.56 70 SER A CA 1
ATOM 575 C C . SER A 1 70 ? 12.689 7.448 -0.316 1.00 89.56 70 SER A C 1
ATOM 577 O O . SER A 1 70 ? 13.167 6.637 -1.108 1.00 89.56 70 SER A O 1
ATOM 579 N N . GLN A 1 71 ? 12.196 8.635 -0.686 1.00 84.69 71 GLN A N 1
ATOM 580 C CA . GLN A 1 71 ? 12.027 9.041 -2.087 1.00 84.69 71 GLN A CA 1
ATOM 581 C C . GLN A 1 71 ? 13.361 9.120 -2.836 1.00 84.69 71 GLN A C 1
ATOM 583 O O . GLN A 1 71 ? 13.495 8.507 -3.887 1.00 84.69 71 GLN A O 1
ATOM 588 N N . GLY A 1 72 ? 14.401 9.718 -2.239 1.00 82.88 72 GLY A N 1
ATOM 589 C CA . GLY A 1 72 ? 15.724 9.783 -2.876 1.00 82.88 72 GLY A CA 1
ATOM 590 C C . GLY A 1 72 ? 16.330 8.404 -3.173 1.00 82.88 72 GLY A C 1
ATOM 591 O O . GLY A 1 72 ? 17.016 8.223 -4.174 1.00 82.88 72 GLY A O 1
ATOM 592 N N . LYS A 1 73 ? 16.034 7.386 -2.350 1.00 82.12 73 LYS A N 1
ATOM 593 C CA . LYS A 1 73 ? 16.428 6.005 -2.657 1.00 82.12 73 LYS A CA 1
ATOM 594 C C . LYS A 1 73 ? 15.609 5.430 -3.815 1.00 82.12 73 LYS A C 1
ATOM 596 O O . LYS A 1 73 ? 16.170 4.716 -4.639 1.00 82.12 73 LYS A O 1
ATOM 601 N N . GLU A 1 74 ? 14.303 5.681 -3.860 1.00 82.50 74 GLU A N 1
ATOM 602 C CA . GLU A 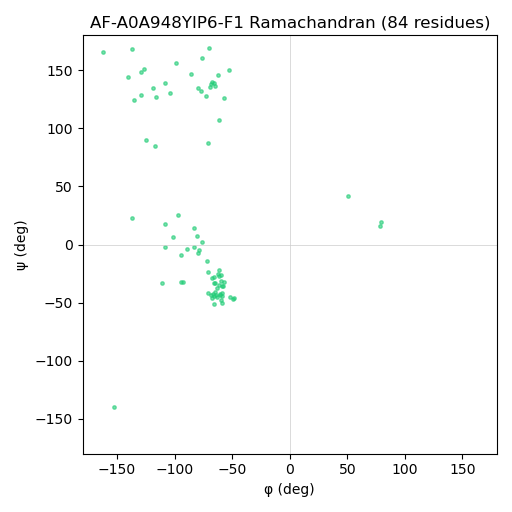1 74 ? 13.444 5.182 -4.940 1.00 82.50 74 GLU A CA 1
ATOM 603 C C . GLU A 1 74 ? 13.818 5.801 -6.294 1.00 82.50 74 GLU A C 1
ATOM 605 O O . GLU A 1 74 ? 13.930 5.056 -7.263 1.00 82.50 74 GLU A O 1
ATOM 610 N N . GLU A 1 75 ? 14.120 7.102 -6.340 1.00 86.88 75 GLU A N 1
ATOM 611 C CA . GLU A 1 75 ? 14.583 7.807 -7.546 1.00 86.88 75 GLU A CA 1
ATOM 612 C C . GLU A 1 75 ? 15.883 7.204 -8.097 1.00 86.88 75 GLU A C 1
ATOM 614 O O . GLU A 1 75 ? 15.972 6.870 -9.280 1.00 86.88 75 GLU A O 1
ATOM 619 N N . ILE A 1 76 ? 16.881 6.978 -7.232 1.00 89.25 76 ILE A N 1
ATOM 620 C CA . ILE A 1 76 ? 18.137 6.319 -7.626 1.00 89.25 76 ILE A CA 1
ATOM 621 C C . ILE A 1 76 ? 17.857 4.904 -8.145 1.00 89.25 76 ILE A C 1
ATOM 623 O O . ILE A 1 76 ? 18.407 4.484 -9.161 1.00 89.25 76 ILE A O 1
ATOM 627 N N . MET A 1 77 ? 16.985 4.151 -7.471 1.00 85.31 77 MET A N 1
ATOM 628 C CA . MET A 1 77 ? 16.635 2.795 -7.899 1.00 85.31 77 MET A CA 1
ATOM 629 C C . MET A 1 77 ? 15.899 2.783 -9.241 1.00 85.31 77 MET A C 1
ATOM 631 O O . MET A 1 77 ? 16.070 1.845 -10.014 1.00 85.31 77 MET A O 1
ATOM 635 N N . GLU A 1 78 ? 15.089 3.795 -9.540 1.00 86.69 78 GLU A N 1
ATOM 636 C CA . GLU A 1 78 ? 14.43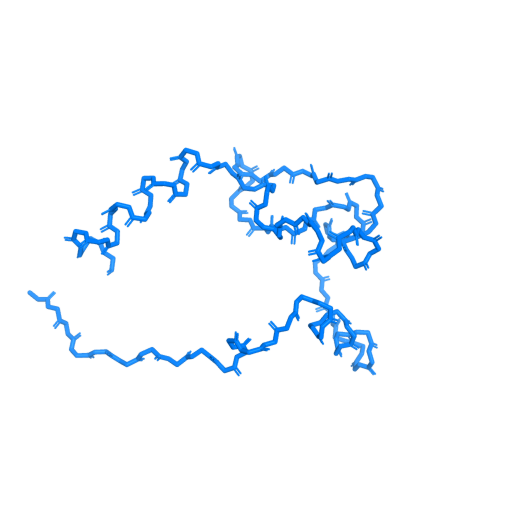5 3.954 -10.838 1.00 86.69 78 GLU A CA 1
ATOM 637 C C . GLU A 1 78 ? 15.443 4.267 -11.951 1.00 86.69 78 GLU A C 1
ATOM 639 O O . GLU A 1 78 ? 15.411 3.614 -12.995 1.00 86.69 78 GLU A O 1
ATOM 644 N N . GLN A 1 79 ? 16.406 5.159 -11.699 1.00 90.88 79 GLN A N 1
ATOM 645 C CA . GLN A 1 79 ? 17.509 5.432 -12.629 1.00 90.88 79 GLN A CA 1
ATOM 646 C C . GLN A 1 79 ? 18.357 4.184 -12.905 1.00 90.88 79 GLN A C 1
ATOM 648 O O . GLN A 1 79 ? 18.697 3.892 -14.048 1.00 90.88 79 GLN A O 1
ATOM 653 N N . LEU A 1 80 ? 18.670 3.395 -11.875 1.00 89.81 80 LEU A N 1
ATOM 654 C CA . LEU A 1 80 ? 19.418 2.150 -12.058 1.00 89.81 80 LEU A CA 1
ATOM 655 C C . LEU A 1 80 ? 18.648 1.138 -12.923 1.00 89.81 80 LEU A C 1
ATOM 657 O O . LEU A 1 80 ? 19.257 0.467 -13.758 1.00 89.81 80 LEU A O 1
ATOM 661 N N . ARG A 1 81 ? 17.317 1.055 -12.774 1.00 85.94 81 ARG A N 1
ATOM 662 C CA . ARG A 1 81 ? 16.468 0.198 -13.624 1.00 85.94 81 ARG A CA 1
ATOM 663 C C . ARG A 1 81 ? 16.443 0.670 -15.073 1.00 85.94 81 ARG A C 1
ATOM 665 O O . ARG A 1 81 ? 16.534 -0.168 -15.964 1.00 85.94 81 ARG A O 1
ATOM 672 N N . SER A 1 82 ? 16.335 1.976 -15.326 1.00 86.25 82 SER A N 1
ATOM 673 C CA . SER A 1 82 ? 16.315 2.504 -16.701 1.00 86.25 82 SER A CA 1
ATOM 674 C C . SER A 1 82 ? 17.644 2.292 -17.433 1.00 86.25 82 SER A C 1
ATOM 676 O O . SER A 1 82 ? 17.655 2.109 -18.647 1.00 86.25 82 SER A O 1
ATOM 678 N N . LEU A 1 83 ? 18.751 2.238 -16.688 1.00 89.50 83 LEU A N 1
ATOM 679 C CA . LEU A 1 83 ? 20.089 1.928 -17.191 1.00 89.50 83 LEU A CA 1
ATOM 680 C C . LEU A 1 83 ? 20.374 0.417 -17.328 1.00 89.50 83 LEU A C 1
ATOM 682 O O . LEU A 1 83 ? 21.452 0.045 -17.787 1.00 89.50 83 LEU A O 1
ATOM 686 N N . GLY A 1 84 ? 19.437 -0.459 -16.947 1.00 81.75 84 GLY A N 1
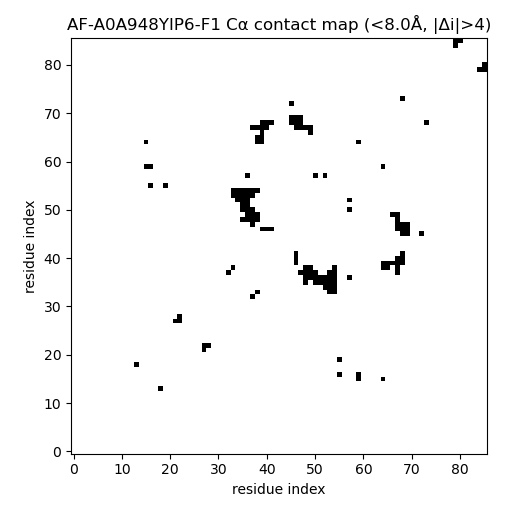ATOM 687 C CA . GLY A 1 84 ? 19.578 -1.914 -17.087 1.00 81.75 84 GLY A CA 1
ATOM 688 C C . GLY A 1 84 ? 20.446 -2.588 -16.019 1.00 81.75 84 GLY A C 1
ATOM 689 O O . GLY A 1 84 ? 20.915 -3.703 -16.234 1.00 81.75 84 GLY A O 1
ATOM 690 N N . TYR A 1 85 ? 20.663 -1.941 -14.869 1.00 77.44 85 TYR A N 1
ATOM 691 C CA . TYR A 1 85 ? 21.394 -2.518 -13.728 1.00 77.44 85 TYR A CA 1
ATOM 692 C C . TYR A 1 85 ? 20.521 -3.414 -12.826 1.00 77.44 85 TYR A C 1
ATOM 694 O O . TYR A 1 85 ? 20.914 -3.725 -11.700 1.00 77.44 85 TYR A O 1
ATOM 702 N N . MET A 1 86 ? 19.335 -3.817 -13.294 1.00 62.44 86 MET A N 1
ATOM 703 C CA . MET A 1 86 ? 18.381 -4.663 -12.570 1.00 62.44 86 MET A CA 1
ATOM 704 C C . MET A 1 86 ? 17.628 -5.584 -13.520 1.00 62.44 86 MET A C 1
ATOM 706 O O . MET A 1 86 ? 17.176 -5.076 -14.570 1.00 62.44 86 MET A O 1
#

Nearest PDB structures (foldseek):
  2oq2-assembly1_A  TM=7.513E-01  e=2.636E-02  Saccharomyces cerevisiae